Protein AF-A0A1H6IFZ7-F1 (afdb_monomer_lite)

Secondary structure (DSSP, 8-state):
--HHHHHHHHHHHHHHHHHHHHHHHHHHHHHHHHHHHHHHHHHHH--HHHHHHHHHHHHHHHHHHHHHHHT-HHHHHHHHHHHHHHHHHHHHTT---HHHHHHHHHHHHHHHHHHHHHHHHHHHHTSTTTTT--HHHHHHHHHHHHHHHS-HHHHHHHHHHHHHHTSSS--

Organism: Ruminococcus flavefaciens (NCBI:txid1265)

pLDDT: mean 80.56, std 13.47, range [37.41, 95.69]

Radius of gyration: 28.86 Å; chains: 1; bounding box: 75×30×88 Å

Foldseek 3Di:
DPLVVVLVVLQVLLVVLVVLLVVLLVLLVVLLVVLVVLVVVCVVPVDVLSPLLSVLSPQLSVLSNCCSVVLPLVSLVVSLVSLVVSLVSCVVVPVDDPVSVVNVVSSVCSSVVSNVSSVSVVVSVPDPPPPNSDPVVVVVVVVVVVCVVCVVVVVVVVVVVVVVVVPVPPD

Sequence (171 aa):
MDFEEEYKQNRTQMKRIKNDDTKMFVAFAGNIIVAIWCFIAYILSWNKGVLLVAALAAAASVTGFISVYKKNTALSLVSGVLLIAEIITMFSVGSFTILGFAEFAAFAWVAVRSFKNINMYRWLEQQEGFPYFEPKQKEYDNNRAQWETKNPYAQKMAERQKNASGSMEEL

Structure (mmCIF, N/CA/C/O backbone):
data_AF-A0A1H6IFZ7-F1
#
_entry.id   AF-A0A1H6IFZ7-F1
#
loop_
_atom_site.group_PDB
_atom_site.id
_atom_site.type_symbol
_atom_site.label_atom_id
_atom_site.label_alt_id
_atom_site.label_comp_id
_atom_site.label_asym_id
_atom_site.label_entity_id
_atom_site.label_seq_id
_atom_site.pdbx_PDB_ins_code
_atom_site.Cartn_x
_atom_site.Cartn_y
_atom_site.Cartn_z
_atom_site.occupancy
_atom_site.B_iso_or_equiv
_atom_site.auth_seq_id
_atom_site.auth_comp_id
_atom_site.auth_asym_id
_atom_site.auth_atom_id
_atom_site.pdbx_PDB_model_num
ATOM 1 N N . MET A 1 1 ? -12.550 10.444 32.127 1.00 53.94 1 MET A N 1
ATOM 2 C CA . MET A 1 1 ? -12.392 10.632 30.673 1.00 53.94 1 MET A CA 1
ATOM 3 C C . MET A 1 1 ? -13.737 10.287 30.069 1.00 53.94 1 MET A C 1
ATOM 5 O O . MET A 1 1 ? -14.270 9.246 30.441 1.00 53.94 1 MET A O 1
ATOM 9 N N . ASP A 1 2 ? -14.342 11.185 29.292 1.00 71.25 2 ASP A N 1
ATOM 10 C CA . ASP A 1 2 ? -15.664 10.934 28.710 1.00 71.25 2 ASP A CA 1
ATOM 11 C C . ASP A 1 2 ? -15.534 9.829 27.658 1.00 71.25 2 ASP A C 1
ATOM 13 O O . ASP A 1 2 ? -14.932 10.025 26.603 1.00 71.25 2 ASP A O 1
ATOM 17 N N . PHE A 1 3 ? -16.081 8.646 27.947 1.00 68.81 3 PHE A N 1
ATOM 18 C CA . PHE A 1 3 ? -16.055 7.487 27.043 1.00 68.81 3 PHE A CA 1
ATOM 19 C C . PHE A 1 3 ? -16.588 7.823 25.641 1.00 68.81 3 PHE A C 1
ATOM 21 O O . PHE A 1 3 ? -16.166 7.240 24.642 1.00 68.81 3 PHE A O 1
ATOM 28 N N . GLU A 1 4 ? -17.501 8.787 25.555 1.00 75.81 4 GLU A N 1
ATOM 29 C CA . GLU A 1 4 ? -18.059 9.276 24.300 1.00 75.81 4 GLU A CA 1
ATOM 30 C C . GLU A 1 4 ? -17.020 10.007 23.433 1.00 75.81 4 GLU A C 1
ATOM 32 O O . GLU A 1 4 ? -17.008 9.854 22.205 1.00 75.81 4 GLU A O 1
ATOM 37 N N . GLU A 1 5 ? -16.102 10.754 24.054 1.00 81.25 5 GLU A N 1
ATOM 38 C CA . GLU A 1 5 ? -15.019 11.440 23.350 1.00 81.25 5 GLU A CA 1
ATOM 39 C C . GLU A 1 5 ? -14.001 10.444 22.784 1.00 81.25 5 GLU A C 1
ATOM 41 O O . GLU A 1 5 ? -13.619 10.564 21.616 1.00 81.25 5 GLU A O 1
ATOM 46 N N . GLU A 1 6 ? -13.622 9.418 23.552 1.00 81.69 6 GLU A N 1
ATOM 47 C CA . GLU A 1 6 ? -12.723 8.347 23.093 1.00 81.69 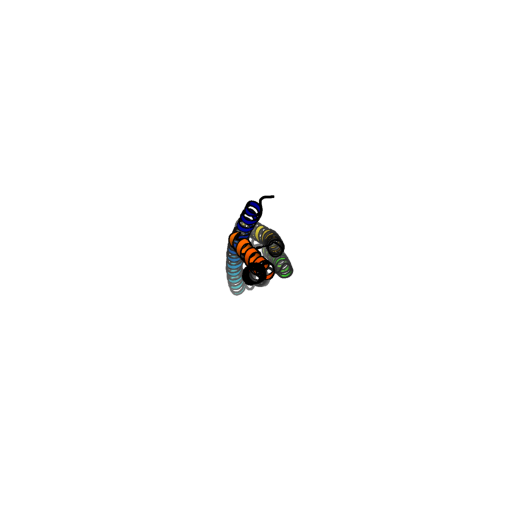6 GLU A CA 1
ATOM 48 C C . GLU A 1 6 ? -13.321 7.576 21.905 1.00 81.69 6 GLU A C 1
ATOM 50 O O . GLU A 1 6 ? -12.665 7.376 20.878 1.00 81.69 6 GLU A O 1
ATOM 55 N N . TYR A 1 7 ? -14.608 7.222 21.978 1.00 82.69 7 TYR A N 1
ATOM 56 C CA . TYR A 1 7 ? -15.317 6.531 20.895 1.00 82.69 7 TYR A CA 1
ATOM 57 C C . TYR A 1 7 ? -15.389 7.384 19.621 1.00 82.69 7 TYR A C 1
ATOM 59 O O . TYR A 1 7 ? -15.180 6.888 18.505 1.00 82.69 7 TYR A O 1
ATOM 67 N N . LYS A 1 8 ? -15.626 8.693 19.762 1.00 84.50 8 LYS A N 1
ATOM 68 C CA . LYS A 1 8 ? -15.635 9.638 18.638 1.00 84.50 8 LYS A CA 1
ATOM 69 C C . LYS A 1 8 ? -14.253 9.770 17.994 1.00 84.50 8 LYS A C 1
ATOM 71 O O . LYS A 1 8 ? -14.150 9.809 16.759 1.00 84.50 8 LYS A O 1
ATOM 76 N N . GLN A 1 9 ? -13.191 9.811 18.799 1.00 87.25 9 GLN A N 1
ATOM 77 C CA . GLN A 1 9 ? -11.814 9.834 18.304 1.00 87.25 9 GLN A CA 1
ATOM 78 C C . GLN A 1 9 ? -11.482 8.544 17.541 1.00 87.25 9 GLN A C 1
ATOM 80 O O . GLN A 1 9 ? -11.055 8.625 16.384 1.00 87.25 9 GLN A O 1
ATOM 85 N N . ASN A 1 10 ? -11.782 7.374 18.109 1.00 86.94 10 ASN A N 1
ATOM 86 C CA . ASN A 1 10 ? -11.533 6.069 17.487 1.00 86.94 10 ASN A CA 1
ATOM 87 C C . ASN A 1 10 ? -12.309 5.891 16.172 1.00 86.94 10 ASN A C 1
ATOM 89 O O . ASN A 1 10 ? -11.748 5.461 15.161 1.00 86.94 10 ASN A O 1
ATOM 93 N N . ARG A 1 11 ? -13.570 6.338 16.113 1.00 85.88 11 ARG A N 1
ATOM 94 C CA . ARG A 1 11 ? -14.367 6.342 14.874 1.00 85.88 11 ARG A CA 1
ATOM 95 C C . ARG A 1 11 ? -13.761 7.237 13.792 1.00 85.88 11 ARG A C 1
ATOM 97 O O . ARG A 1 11 ? -13.724 6.868 12.615 1.00 85.88 11 ARG A O 1
ATOM 104 N N . THR A 1 12 ? -13.269 8.413 14.177 1.00 88.75 12 THR A N 1
ATOM 105 C CA . THR A 1 12 ? -12.603 9.340 13.249 1.00 88.75 12 THR A CA 1
ATOM 106 C C . THR A 1 12 ? -11.318 8.719 12.703 1.00 88.75 12 THR A C 1
ATOM 108 O O . THR A 1 12 ? -11.066 8.788 11.498 1.00 88.75 12 THR A O 1
ATOM 111 N N . GLN A 1 13 ? -10.526 8.071 13.559 1.00 89.25 13 GLN A N 1
ATOM 112 C CA . GLN A 1 13 ? -9.322 7.354 13.145 1.00 89.25 13 GLN A CA 1
ATOM 113 C C . GLN A 1 13 ? -9.651 6.195 12.196 1.00 89.25 13 GLN A C 1
ATOM 115 O O . GLN A 1 13 ? -9.046 6.104 11.130 1.00 89.25 13 GLN A O 1
ATOM 120 N N . MET A 1 14 ? -10.673 5.391 12.496 1.00 89.44 14 MET A N 1
ATOM 121 C CA . MET A 1 14 ? -11.136 4.311 11.618 1.00 89.44 14 MET A CA 1
ATOM 122 C C . MET A 1 14 ? -11.574 4.831 10.237 1.00 89.44 14 MET A C 1
ATOM 124 O O . MET A 1 14 ? -11.220 4.255 9.207 1.00 89.44 14 MET A O 1
ATOM 128 N N . LYS A 1 15 ? -12.291 5.962 10.178 1.00 90.00 15 LYS A N 1
ATOM 129 C CA . LYS A 1 15 ? -12.665 6.601 8.902 1.00 90.00 15 LYS A CA 1
ATOM 130 C C . LYS A 1 15 ? -11.436 7.074 8.118 1.00 90.00 15 LYS A C 1
ATOM 132 O O . LYS A 1 15 ? -11.397 6.923 6.898 1.00 90.00 15 LYS A O 1
ATOM 137 N N . ARG A 1 16 ? -10.425 7.623 8.802 1.00 89.94 16 ARG A N 1
ATOM 138 C CA . ARG A 1 16 ? -9.150 8.012 8.175 1.00 89.94 16 ARG A CA 1
ATOM 139 C C . ARG A 1 16 ? -8.406 6.802 7.614 1.00 89.94 16 ARG A C 1
ATOM 141 O O . ARG A 1 16 ? -7.940 6.890 6.485 1.00 89.94 16 ARG A O 1
ATOM 148 N N . ILE A 1 17 ? -8.359 5.685 8.345 1.00 90.62 17 ILE A N 1
ATOM 149 C CA . ILE A 1 17 ? -7.740 4.437 7.872 1.00 90.62 17 ILE A CA 1
ATOM 150 C C . ILE A 1 17 ? -8.428 3.958 6.595 1.00 90.62 17 ILE A C 1
ATOM 152 O O . ILE A 1 17 ? -7.745 3.768 5.599 1.00 90.62 17 ILE A O 1
ATOM 156 N N . LYS A 1 18 ? -9.765 3.871 6.574 1.00 89.56 18 LYS A N 1
ATOM 157 C CA . LYS A 1 18 ? -10.513 3.461 5.371 1.00 89.56 18 LYS A CA 1
ATOM 158 C C . LYS A 1 18 ? -10.243 4.369 4.168 1.00 89.56 18 LYS A C 1
ATOM 160 O O . LYS A 1 18 ? -10.058 3.885 3.058 1.00 89.56 18 LYS A O 1
ATOM 165 N N . ASN A 1 19 ? -10.199 5.685 4.378 1.00 91.25 19 ASN A N 1
ATOM 166 C CA . ASN A 1 19 ? -9.894 6.630 3.302 1.00 91.25 19 ASN A CA 1
ATOM 167 C C . ASN A 1 19 ? -8.464 6.465 2.777 1.00 91.25 19 ASN A C 1
ATOM 169 O O . ASN A 1 19 ? -8.237 6.532 1.571 1.00 91.25 19 ASN A O 1
ATOM 173 N N . ASP A 1 20 ? -7.501 6.281 3.675 1.00 90.31 20 ASP A N 1
ATOM 174 C CA . ASP A 1 20 ? -6.110 6.070 3.296 1.00 90.31 20 ASP A CA 1
ATOM 175 C C . ASP A 1 20 ? -5.914 4.696 2.625 1.00 90.31 20 ASP A C 1
ATOM 177 O O . ASP A 1 20 ? -5.158 4.614 1.663 1.00 90.31 20 ASP A O 1
ATOM 181 N N . ASP A 1 21 ? -6.636 3.650 3.041 1.00 90.44 21 ASP A N 1
ATOM 182 C CA . ASP A 1 21 ? -6.646 2.342 2.373 1.00 90.44 21 ASP A CA 1
ATOM 183 C C . ASP A 1 21 ? -7.109 2.468 0.919 1.00 90.44 21 ASP A C 1
ATOM 185 O O . ASP A 1 21 ? -6.458 1.952 0.014 1.00 90.44 21 ASP A O 1
ATOM 189 N N . THR A 1 22 ? -8.193 3.213 0.672 1.00 91.75 22 THR A N 1
ATOM 190 C CA . THR A 1 22 ? -8.675 3.487 -0.689 1.00 91.75 22 THR A CA 1
ATOM 191 C C . THR A 1 22 ? -7.608 4.187 -1.526 1.00 91.75 22 THR A C 1
ATOM 193 O O . THR A 1 22 ? -7.372 3.799 -2.667 1.00 91.75 22 THR A O 1
ATOM 196 N N . LYS A 1 23 ? -6.914 5.187 -0.965 1.00 91.00 23 LYS A N 1
ATOM 197 C CA . LYS A 1 23 ? -5.812 5.868 -1.667 1.00 91.00 23 LYS A CA 1
ATOM 198 C C . LYS A 1 23 ? -4.664 4.912 -1.987 1.00 91.00 23 LYS A C 1
ATOM 200 O O . LYS A 1 23 ? -4.115 4.983 -3.081 1.00 91.00 23 LYS A O 1
ATOM 205 N N . MET A 1 24 ? -4.316 4.012 -1.066 1.00 90.12 24 MET A N 1
ATOM 206 C CA . MET A 1 24 ? -3.287 2.996 -1.303 1.00 90.12 24 MET A CA 1
ATOM 207 C C . MET A 1 24 ? -3.707 2.017 -2.398 1.00 90.12 24 MET A C 1
ATOM 209 O O . MET A 1 24 ? -2.903 1.716 -3.272 1.00 90.12 24 MET A O 1
ATOM 213 N N . PHE A 1 25 ? -4.964 1.564 -2.404 1.00 91.50 25 PHE A N 1
ATOM 214 C CA . PHE A 1 25 ? -5.479 0.707 -3.472 1.00 91.50 25 PHE A CA 1
ATOM 215 C C . PHE A 1 25 ? -5.421 1.392 -4.837 1.00 91.50 25 PHE A C 1
ATOM 217 O O . PHE A 1 25 ? -5.007 0.767 -5.809 1.00 91.50 25 PHE A O 1
ATOM 224 N N . VAL A 1 26 ? -5.764 2.680 -4.909 1.00 91.31 26 VAL A N 1
ATOM 225 C CA . VAL A 1 26 ? -5.620 3.464 -6.144 1.00 91.31 26 VAL A CA 1
ATOM 226 C C . VAL A 1 26 ? -4.152 3.558 -6.568 1.00 91.31 26 VAL A C 1
ATOM 228 O O . VAL A 1 26 ? -3.852 3.360 -7.741 1.00 91.31 26 VAL A O 1
ATOM 231 N N . ALA A 1 27 ? -3.230 3.799 -5.633 1.00 90.25 27 ALA A N 1
ATOM 232 C CA . ALA A 1 27 ? -1.802 3.869 -5.940 1.00 90.25 27 ALA A CA 1
ATOM 233 C C . ALA A 1 27 ? -1.247 2.532 -6.464 1.00 90.25 27 ALA A C 1
ATOM 235 O O . ALA A 1 27 ? -0.550 2.516 -7.475 1.00 90.25 27 ALA A O 1
ATOM 236 N N . PHE A 1 28 ? -1.601 1.404 -5.840 1.00 91.50 28 PHE A N 1
ATOM 237 C CA . PHE A 1 28 ? -1.193 0.083 -6.324 1.00 91.50 28 PHE A CA 1
ATOM 238 C C . PHE A 1 28 ? -1.849 -0.277 -7.662 1.00 91.50 28 PHE A C 1
ATOM 240 O O . PHE A 1 28 ? -1.201 -0.889 -8.504 1.00 91.50 28 PHE A O 1
ATOM 247 N N . ALA A 1 29 ? -3.102 0.123 -7.901 1.00 91.62 29 ALA A N 1
ATOM 248 C CA . ALA A 1 29 ? -3.732 -0.038 -9.213 1.00 91.62 29 ALA A CA 1
ATOM 249 C C . ALA A 1 29 ? -2.989 0.765 -10.291 1.00 91.62 29 ALA A C 1
ATOM 251 O O . ALA A 1 29 ? -2.732 0.246 -11.375 1.00 91.62 29 ALA A O 1
ATOM 252 N N . GLY A 1 30 ? -2.593 2.002 -9.976 1.00 89.88 30 GLY A N 1
ATOM 253 C CA . GLY A 1 30 ? -1.742 2.818 -10.839 1.00 89.88 30 GLY A CA 1
ATOM 254 C C . GLY A 1 30 ? -0.412 2.130 -11.148 1.00 89.88 30 GLY A C 1
ATOM 255 O O . GLY A 1 30 ? -0.029 2.045 -12.312 1.00 89.88 30 GLY A O 1
ATOM 256 N N . ASN A 1 31 ? 0.237 1.547 -10.138 1.00 90.38 31 ASN A N 1
ATOM 257 C CA . ASN A 1 31 ? 1.504 0.846 -10.339 1.00 90.38 31 ASN A CA 1
ATOM 258 C C . ASN A 1 31 ? 1.368 -0.424 -11.199 1.00 90.38 31 ASN A C 1
ATOM 260 O O . ASN A 1 31 ? 2.260 -0.761 -11.969 1.00 90.38 31 ASN A O 1
ATOM 264 N N . ILE A 1 32 ? 0.220 -1.110 -11.155 1.00 92.75 32 ILE A N 1
ATOM 265 C CA . ILE A 1 32 ? -0.067 -2.222 -12.079 1.00 92.75 32 ILE A CA 1
ATOM 266 C C . ILE A 1 32 ? -0.119 -1.730 -13.531 1.00 92.75 32 ILE A C 1
ATOM 268 O O . ILE A 1 32 ? 0.374 -2.414 -14.427 1.00 92.75 32 ILE A O 1
ATOM 272 N N . ILE A 1 33 ? -0.687 -0.548 -13.782 1.00 91.19 33 ILE A N 1
ATOM 273 C CA . ILE A 1 33 ? -0.717 0.037 -15.131 1.00 91.19 33 ILE A CA 1
ATOM 274 C C . ILE A 1 33 ? 0.711 0.333 -15.605 1.00 91.19 33 ILE A C 1
ATOM 276 O O . ILE A 1 33 ? 1.049 0.009 -16.744 1.00 91.19 33 ILE A O 1
ATOM 280 N N . VAL A 1 34 ? 1.560 0.875 -14.726 1.00 86.19 34 VAL A N 1
ATOM 281 C CA . VAL A 1 34 ? 2.989 1.087 -15.005 1.00 86.19 34 VAL A CA 1
ATOM 282 C C . VAL A 1 34 ? 3.685 -0.241 -15.311 1.00 86.19 34 VAL A C 1
ATOM 284 O O . VAL A 1 34 ? 4.369 -0.347 -16.326 1.00 86.19 34 VAL A O 1
ATOM 287 N N . ALA A 1 35 ? 3.434 -1.289 -14.523 1.00 91.69 35 ALA A N 1
ATOM 288 C CA . ALA A 1 35 ? 3.980 -2.624 -14.760 1.00 91.69 35 ALA A CA 1
ATOM 289 C C . ALA A 1 35 ? 3.612 -3.167 -16.153 1.00 91.69 35 ALA A C 1
ATOM 291 O O . ALA A 1 35 ? 4.474 -3.673 -16.874 1.00 91.69 35 ALA A O 1
ATOM 292 N N . ILE A 1 36 ? 2.344 -3.024 -16.559 1.00 93.44 36 ILE A N 1
ATOM 293 C CA . ILE A 1 36 ? 1.863 -3.427 -17.889 1.00 93.44 36 ILE A CA 1
ATOM 294 C C . ILE A 1 36 ? 2.553 -2.604 -18.980 1.00 93.44 36 ILE A C 1
ATOM 296 O O . ILE A 1 36 ? 3.004 -3.161 -19.982 1.00 93.44 36 ILE A O 1
ATOM 300 N N . TRP A 1 37 ? 2.675 -1.291 -18.786 1.00 90.06 37 TRP A N 1
ATOM 301 C CA . TRP A 1 37 ? 3.339 -0.409 -19.741 1.00 90.06 37 TRP A CA 1
ATOM 302 C C . TRP A 1 37 ? 4.819 -0.766 -19.921 1.00 90.06 37 TRP A C 1
ATOM 304 O O . TRP A 1 37 ? 5.295 -0.897 -21.050 1.00 90.06 37 TRP A O 1
ATOM 314 N N . CYS A 1 38 ? 5.538 -1.008 -18.824 1.00 89.00 38 CYS A N 1
ATOM 315 C CA . CYS A 1 38 ? 6.916 -1.490 -18.854 1.00 89.00 38 CYS A CA 1
ATOM 316 C C . CYS A 1 38 ? 7.016 -2.855 -19.545 1.00 89.00 38 CYS A C 1
ATOM 318 O O . CYS A 1 38 ? 7.923 -3.071 -20.345 1.00 89.00 38 CYS A O 1
ATOM 320 N N . PHE A 1 39 ? 6.069 -3.765 -19.321 1.00 92.44 39 PHE A N 1
ATOM 321 C CA . PHE A 1 39 ? 6.063 -5.052 -20.013 1.00 92.44 39 PHE A CA 1
ATOM 322 C C . PHE A 1 39 ? 5.906 -4.898 -21.537 1.00 92.44 39 PHE A C 1
ATOM 324 O O . PHE A 1 39 ? 6.637 -5.530 -22.299 1.00 92.44 39 PHE A O 1
ATOM 331 N N . ILE A 1 40 ? 5.028 -4.001 -21.997 1.00 92.56 40 ILE A N 1
ATOM 332 C CA . ILE A 1 40 ? 4.900 -3.664 -23.425 1.00 92.56 40 ILE A CA 1
ATOM 333 C C . ILE A 1 40 ? 6.207 -3.055 -23.952 1.00 92.56 40 ILE A C 1
ATOM 335 O O . ILE A 1 40 ? 6.710 -3.470 -24.996 1.00 92.56 40 ILE A O 1
ATOM 339 N N . ALA A 1 41 ? 6.803 -2.112 -23.218 1.00 88.56 41 ALA A N 1
ATOM 340 C CA . ALA A 1 41 ? 8.079 -1.506 -23.590 1.00 88.56 41 ALA A CA 1
ATOM 341 C C . ALA A 1 41 ? 9.218 -2.539 -23.669 1.00 88.56 41 ALA A C 1
ATOM 343 O O . ALA A 1 41 ? 10.081 -2.439 -24.545 1.00 88.56 41 ALA A O 1
ATOM 344 N N . TYR A 1 42 ? 9.208 -3.565 -22.814 1.00 92.12 42 TYR A N 1
ATOM 345 C CA . TYR A 1 42 ? 10.120 -4.701 -22.917 1.00 92.12 42 TYR A CA 1
ATOM 346 C C . TYR A 1 42 ? 9.909 -5.485 -24.217 1.00 92.12 42 TYR A C 1
ATOM 348 O O . TYR A 1 42 ? 10.889 -5.748 -24.908 1.00 92.12 42 TYR A O 1
ATOM 356 N N . ILE A 1 43 ? 8.667 -5.808 -24.592 1.00 95.06 43 ILE A N 1
ATOM 357 C CA . ILE A 1 43 ? 8.381 -6.527 -25.847 1.00 95.06 43 ILE A CA 1
ATOM 358 C C . ILE A 1 43 ? 8.926 -5.757 -27.060 1.00 95.06 43 ILE A C 1
ATOM 360 O O . ILE A 1 43 ? 9.455 -6.367 -27.985 1.00 95.06 43 ILE A O 1
ATOM 364 N N . LEU A 1 44 ? 8.841 -4.424 -27.044 1.00 93.38 44 LEU A N 1
ATOM 365 C CA . LEU A 1 44 ? 9.294 -3.573 -28.149 1.00 93.38 44 LEU A CA 1
ATOM 366 C C . LEU A 1 44 ? 10.816 -3.357 -28.188 1.00 93.38 44 LEU A C 1
ATOM 368 O O . LEU A 1 44 ? 11.394 -3.269 -29.267 1.00 93.38 44 LEU A O 1
ATOM 372 N N . SER A 1 45 ? 11.466 -3.236 -27.028 1.00 90.56 45 SER A N 1
ATOM 373 C CA . SER A 1 45 ? 12.894 -2.879 -26.926 1.00 90.56 45 SER A CA 1
ATOM 374 C C . SER A 1 45 ? 13.821 -4.063 -26.640 1.00 90.56 45 SER A C 1
ATOM 376 O O . SER A 1 45 ? 15.038 -3.935 -26.749 1.00 90.56 45 SER A O 1
ATOM 378 N N . TRP A 1 46 ? 13.262 -5.195 -26.209 1.00 92.19 46 TRP A N 1
ATOM 379 C CA . TRP A 1 46 ? 13.968 -6.366 -25.682 1.00 92.19 46 TRP A CA 1
ATOM 380 C C . TRP A 1 46 ? 14.916 -6.075 -24.504 1.00 92.19 46 TRP A C 1
ATOM 382 O O . TRP A 1 46 ? 15.801 -6.872 -24.173 1.00 92.19 46 TRP A O 1
ATOM 392 N N . ASN A 1 47 ? 14.729 -4.939 -23.826 1.00 89.06 47 ASN A N 1
ATOM 393 C CA . ASN A 1 47 ? 15.567 -4.525 -22.709 1.00 89.06 47 ASN A CA 1
ATOM 394 C C . ASN A 1 47 ? 15.192 -5.277 -21.420 1.00 89.06 47 ASN A C 1
ATOM 396 O O . ASN A 1 47 ? 14.169 -5.006 -20.789 1.00 89.06 47 ASN A O 1
ATOM 400 N N . LYS A 1 48 ? 16.068 -6.190 -20.984 1.00 90.50 48 LYS A N 1
ATOM 401 C CA . LYS A 1 48 ? 15.876 -7.007 -19.771 1.00 90.50 48 LYS A CA 1
ATOM 402 C C . LYS A 1 48 ? 15.716 -6.183 -18.487 1.00 90.50 48 LYS A C 1
ATOM 404 O O . LYS A 1 48 ? 15.067 -6.650 -17.556 1.00 90.50 48 LYS A O 1
ATOM 409 N N . GLY A 1 49 ? 16.271 -4.972 -18.430 1.00 88.88 49 GLY A N 1
ATOM 410 C CA . GLY A 1 49 ? 16.090 -4.073 -17.291 1.00 88.88 49 GLY A CA 1
ATOM 411 C C . GLY A 1 49 ? 14.638 -3.617 -17.138 1.00 88.88 49 GLY A C 1
ATOM 412 O O . GLY A 1 49 ? 14.109 -3.602 -16.031 1.00 88.88 49 GLY A O 1
ATOM 413 N N . VAL A 1 50 ? 13.957 -3.340 -18.253 1.00 88.88 50 VAL A N 1
ATOM 414 C CA . VAL A 1 50 ? 12.540 -2.942 -18.254 1.00 88.88 50 VAL A CA 1
ATOM 415 C C . VAL A 1 50 ? 11.641 -4.107 -17.825 1.00 88.88 50 VAL A C 1
ATOM 417 O O . VAL A 1 50 ? 10.672 -3.904 -17.096 1.00 88.88 50 VAL A O 1
ATOM 420 N N . LEU A 1 51 ? 11.995 -5.342 -18.202 1.00 93.31 51 LEU A N 1
ATOM 421 C CA . LEU A 1 51 ? 11.304 -6.542 -17.719 1.00 93.31 51 LEU A CA 1
ATOM 422 C C . LEU A 1 51 ? 11.425 -6.695 -16.197 1.00 93.31 51 LEU A C 1
ATOM 424 O O . LEU A 1 51 ? 10.445 -7.033 -15.536 1.00 93.31 51 LEU A O 1
ATOM 428 N N . LEU A 1 52 ? 12.613 -6.439 -15.640 1.00 93.00 52 LEU A N 1
ATOM 429 C CA . LEU A 1 52 ? 12.831 -6.506 -14.196 1.00 93.00 52 LEU A CA 1
ATOM 430 C C . LEU A 1 52 ? 11.981 -5.464 -13.454 1.00 93.00 52 LEU A C 1
ATOM 432 O O . LEU A 1 52 ? 11.345 -5.809 -12.462 1.00 93.00 52 LEU A O 1
ATOM 436 N N . VAL A 1 53 ? 11.910 -4.230 -13.967 1.00 90.94 53 VAL A N 1
ATOM 437 C CA . VAL A 1 53 ? 11.019 -3.184 -13.431 1.00 90.94 53 VAL A CA 1
ATOM 438 C C . VAL A 1 53 ? 9.563 -3.650 -13.452 1.00 90.94 53 VAL A C 1
ATOM 440 O O . VAL A 1 53 ? 8.901 -3.605 -12.422 1.00 90.94 53 VAL A O 1
ATOM 443 N N . ALA A 1 54 ? 9.080 -4.172 -14.584 1.00 92.81 54 ALA A N 1
ATOM 444 C CA . ALA A 1 54 ? 7.706 -4.660 -14.705 1.00 92.81 54 ALA A CA 1
ATOM 445 C C . ALA A 1 54 ? 7.387 -5.776 -13.693 1.00 92.81 54 ALA A C 1
ATOM 447 O O . ALA A 1 54 ? 6.323 -5.778 -13.072 1.00 92.81 54 ALA A O 1
ATOM 448 N N . ALA A 1 55 ? 8.317 -6.715 -13.496 1.00 94.94 55 ALA A N 1
ATOM 449 C CA . ALA A 1 55 ? 8.157 -7.802 -12.536 1.00 94.94 55 ALA A CA 1
ATOM 450 C C . ALA A 1 55 ? 8.121 -7.296 -11.085 1.00 94.94 55 ALA A C 1
ATOM 452 O O . ALA A 1 55 ? 7.271 -7.732 -10.304 1.00 94.94 55 ALA A O 1
ATOM 453 N N . LEU A 1 56 ? 9.010 -6.363 -10.727 1.00 94.19 56 LEU A N 1
ATOM 454 C CA . LEU A 1 56 ? 9.044 -5.753 -9.397 1.00 94.19 56 LEU A CA 1
ATOM 455 C C . LEU A 1 56 ? 7.778 -4.940 -9.123 1.00 94.19 56 LEU A C 1
ATOM 457 O O . LEU A 1 56 ? 7.164 -5.143 -8.079 1.00 94.19 56 LEU A O 1
ATOM 461 N N . ALA A 1 57 ? 7.335 -4.124 -10.080 1.00 92.31 57 ALA A N 1
ATOM 462 C CA . ALA A 1 57 ? 6.110 -3.334 -9.990 1.00 92.31 57 ALA A CA 1
ATOM 463 C C . ALA A 1 57 ? 4.873 -4.213 -9.766 1.00 92.31 57 ALA A C 1
ATOM 465 O O . ALA A 1 57 ? 4.058 -3.965 -8.869 1.00 92.31 57 ALA A O 1
ATOM 466 N N . ALA A 1 58 ? 4.754 -5.308 -10.523 1.00 95.31 58 ALA A N 1
ATOM 467 C CA . ALA A 1 58 ? 3.670 -6.269 -10.355 1.00 95.31 58 ALA A CA 1
ATOM 468 C C . ALA A 1 58 ? 3.720 -6.947 -8.974 1.00 95.31 58 ALA A C 1
ATOM 470 O O . ALA A 1 58 ? 2.712 -6.986 -8.263 1.00 95.31 58 ALA A O 1
ATOM 471 N N . ALA A 1 59 ? 4.890 -7.440 -8.559 1.00 95.69 59 ALA A N 1
ATOM 472 C CA . ALA A 1 59 ? 5.060 -8.104 -7.268 1.00 95.69 59 ALA A CA 1
ATOM 473 C C . ALA A 1 59 ? 4.788 -7.154 -6.087 1.00 95.69 59 ALA A C 1
ATOM 475 O O . ALA A 1 59 ? 4.069 -7.520 -5.150 1.00 95.69 59 ALA A O 1
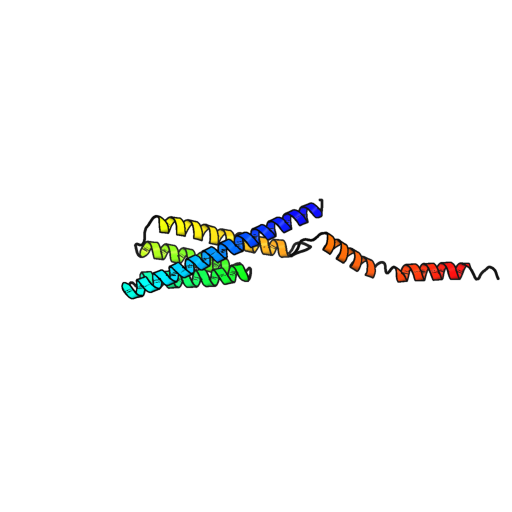ATOM 476 N N . ALA A 1 60 ? 5.309 -5.927 -6.147 1.00 94.06 60 ALA A N 1
ATOM 477 C CA . ALA A 1 60 ? 5.099 -4.875 -5.158 1.00 94.06 60 ALA A CA 1
ATOM 478 C C . ALA A 1 60 ? 3.615 -4.527 -5.017 1.00 94.06 60 ALA A C 1
ATOM 480 O O . ALA A 1 60 ? 3.104 -4.414 -3.900 1.00 94.06 60 ALA A O 1
ATOM 481 N N . SER A 1 61 ? 2.911 -4.424 -6.145 1.00 94.25 61 SER A N 1
ATOM 482 C CA . SER A 1 61 ? 1.488 -4.096 -6.178 1.00 94.25 61 SER A CA 1
ATOM 483 C C . SER A 1 61 ? 0.629 -5.219 -5.616 1.00 94.25 61 SER A C 1
ATOM 485 O O . SER A 1 61 ? -0.214 -4.970 -4.758 1.00 94.25 61 SER A O 1
ATOM 487 N N . VAL A 1 62 ? 0.857 -6.469 -6.032 1.00 95.19 62 VAL A N 1
ATOM 488 C CA . VAL A 1 62 ? 0.082 -7.626 -5.547 1.00 95.19 62 VAL A CA 1
ATOM 489 C C . VAL A 1 62 ? 0.276 -7.819 -4.045 1.00 95.19 62 VAL A C 1
ATOM 491 O O . VAL A 1 62 ? -0.697 -7.940 -3.297 1.00 95.19 62 VAL A O 1
ATOM 494 N N . THR A 1 63 ? 1.527 -7.804 -3.578 1.00 94.56 63 THR A N 1
ATOM 495 C CA . THR A 1 63 ? 1.826 -7.896 -2.140 1.00 94.56 63 THR A CA 1
ATOM 496 C C . THR A 1 63 ? 1.247 -6.707 -1.370 1.00 94.56 63 THR A C 1
ATOM 498 O O . THR A 1 63 ? 0.671 -6.902 -0.298 1.00 94.56 63 THR A O 1
ATOM 501 N N . GLY A 1 64 ? 1.299 -5.506 -1.951 1.00 91.94 64 GLY A N 1
ATOM 502 C CA . GLY A 1 64 ? 0.697 -4.279 -1.433 1.00 91.94 64 GLY A CA 1
ATOM 503 C C . GLY A 1 64 ? -0.814 -4.388 -1.235 1.00 91.94 64 GLY A C 1
ATOM 504 O O . GLY A 1 64 ? -1.299 -4.209 -0.115 1.00 91.94 64 GLY A O 1
ATOM 505 N N . PHE A 1 65 ? -1.555 -4.784 -2.273 1.00 93.38 65 PHE A N 1
ATOM 506 C CA . PHE A 1 65 ? -2.998 -5.035 -2.209 1.00 93.38 65 PHE A CA 1
ATOM 507 C C . PHE A 1 65 ? -3.362 -6.017 -1.096 1.00 93.38 65 PHE A C 1
ATOM 509 O O . PHE A 1 65 ? -4.220 -5.726 -0.258 1.00 93.38 65 PHE A O 1
ATOM 516 N N . ILE A 1 66 ? -2.684 -7.168 -1.052 1.00 93.88 66 ILE A N 1
ATOM 517 C CA . ILE A 1 66 ? -2.957 -8.196 -0.045 1.00 93.88 66 ILE A CA 1
ATOM 518 C C . ILE A 1 66 ? -2.639 -7.664 1.358 1.00 93.88 66 ILE A C 1
ATOM 520 O O . ILE A 1 66 ? -3.392 -7.936 2.294 1.00 93.88 66 ILE A O 1
ATOM 524 N N . SER A 1 67 ? -1.564 -6.885 1.519 1.00 92.69 67 SER A N 1
ATOM 525 C CA . SER A 1 67 ? -1.179 -6.306 2.810 1.00 92.69 67 SER A CA 1
ATOM 526 C C . SER A 1 67 ? -2.232 -5.350 3.372 1.00 92.69 67 SER A C 1
ATOM 528 O O . SER A 1 67 ? -2.580 -5.461 4.548 1.00 92.69 67 SER A O 1
ATOM 530 N N . VAL A 1 68 ? -2.780 -4.462 2.534 1.00 91.25 68 VAL A N 1
ATOM 531 C CA . VAL A 1 68 ? -3.785 -3.468 2.936 1.00 91.25 68 VAL A CA 1
ATOM 532 C C . VAL A 1 68 ? -5.123 -4.147 3.203 1.00 91.25 68 VAL A C 1
ATOM 534 O O . VAL A 1 68 ? -5.795 -3.797 4.174 1.00 91.25 68 VAL A O 1
ATOM 537 N N . TYR A 1 69 ? -5.483 -5.147 2.394 1.00 90.75 69 TYR A N 1
ATOM 538 C CA . TYR A 1 69 ? -6.711 -5.919 2.565 1.00 90.75 69 TYR A CA 1
ATOM 539 C C . TYR A 1 69 ? -6.686 -6.776 3.838 1.00 90.75 69 TYR A C 1
ATOM 541 O O . TYR A 1 69 ? -7.612 -6.715 4.639 1.00 90.75 69 TYR A O 1
ATOM 549 N N . LYS A 1 70 ? -5.607 -7.540 4.063 1.00 91.75 70 LYS A N 1
ATOM 550 C CA . LYS A 1 70 ? -5.466 -8.435 5.227 1.00 91.75 70 LYS A CA 1
ATOM 551 C C . LYS A 1 70 ? -4.903 -7.757 6.478 1.00 91.75 70 LYS A C 1
ATOM 553 O O . LYS A 1 70 ? -4.694 -8.438 7.477 1.00 91.75 70 LYS A O 1
ATOM 558 N N . LYS A 1 71 ? -4.576 -6.462 6.418 1.00 89.12 71 LYS A N 1
ATOM 559 C CA . LYS A 1 71 ? -3.909 -5.719 7.506 1.00 89.12 71 LYS A CA 1
ATOM 560 C C . LYS A 1 71 ? -2.665 -6.449 8.038 1.00 89.12 71 LYS A C 1
ATOM 562 O O . LYS A 1 71 ? -2.439 -6.588 9.244 1.00 89.12 71 LYS A O 1
ATOM 567 N N . ASN A 1 72 ? -1.845 -6.947 7.110 1.00 90.25 72 ASN A N 1
ATOM 568 C CA . ASN A 1 72 ? -0.649 -7.723 7.424 1.00 90.25 72 ASN A CA 1
ATOM 569 C C . ASN A 1 72 ? 0.621 -6.872 7.291 1.00 90.25 72 ASN A C 1
ATOM 571 O O . ASN A 1 72 ? 1.053 -6.539 6.187 1.00 90.25 72 ASN A O 1
ATOM 575 N N . THR A 1 73 ? 1.247 -6.582 8.432 1.00 88.06 73 THR A N 1
ATOM 576 C CA . THR A 1 73 ? 2.466 -5.772 8.535 1.00 88.06 73 THR A CA 1
ATOM 577 C C . THR A 1 73 ? 3.652 -6.367 7.770 1.00 88.06 73 THR A C 1
ATOM 579 O O . THR A 1 73 ? 4.399 -5.625 7.140 1.00 88.06 73 THR A O 1
ATOM 582 N N . ALA A 1 74 ? 3.818 -7.694 7.773 1.00 89.19 74 ALA A N 1
ATOM 583 C CA . ALA A 1 74 ? 4.937 -8.343 7.089 1.00 89.19 74 ALA A CA 1
ATOM 584 C C . ALA A 1 74 ? 4.831 -8.179 5.567 1.00 89.19 74 ALA A C 1
ATOM 586 O O . ALA A 1 74 ? 5.807 -7.834 4.909 1.00 89.19 74 ALA A O 1
ATOM 587 N N . LEU A 1 75 ? 3.626 -8.347 5.011 1.00 91.19 75 LEU A N 1
ATOM 588 C CA . LEU A 1 75 ? 3.387 -8.139 3.579 1.00 91.19 75 LEU A CA 1
ATOM 589 C C . LEU A 1 75 ? 3.538 -6.668 3.172 1.00 91.19 75 LEU A C 1
ATOM 591 O O . LEU A 1 75 ? 4.011 -6.394 2.075 1.00 91.19 75 LEU A O 1
ATOM 595 N N . SER A 1 76 ? 3.179 -5.729 4.053 1.00 89.31 76 SER A N 1
ATOM 596 C CA . SER A 1 76 ? 3.382 -4.290 3.825 1.00 89.31 76 SER A CA 1
ATOM 597 C C . SER A 1 76 ? 4.872 -3.934 3.776 1.00 89.31 76 SER A C 1
ATOM 599 O O . SER A 1 76 ? 5.292 -3.196 2.888 1.00 89.31 76 SER A O 1
ATOM 601 N N . LEU A 1 77 ? 5.693 -4.531 4.650 1.00 88.94 77 LEU A N 1
ATOM 602 C CA . LEU A 1 77 ? 7.154 -4.406 4.600 1.00 88.94 77 LEU A CA 1
ATOM 603 C C . LEU A 1 77 ? 7.735 -4.973 3.302 1.00 88.94 77 LEU A C 1
ATOM 605 O O . LEU A 1 77 ? 8.523 -4.297 2.647 1.00 88.94 77 LEU A O 1
ATOM 609 N N . VAL A 1 78 ? 7.323 -6.183 2.911 1.00 92.38 78 VAL A N 1
ATOM 610 C CA . VAL A 1 78 ? 7.771 -6.813 1.658 1.00 92.38 78 VAL A CA 1
ATOM 611 C C . VAL A 1 78 ? 7.397 -5.952 0.451 1.00 92.38 78 VAL A C 1
ATOM 613 O O . VAL A 1 78 ? 8.257 -5.673 -0.379 1.00 92.38 78 VAL A O 1
ATOM 616 N N . SER A 1 79 ? 6.153 -5.472 0.380 1.00 92.31 79 SER A N 1
ATOM 617 C CA . SER A 1 79 ? 5.704 -4.552 -0.672 1.00 92.31 79 SER A CA 1
ATOM 618 C C . SER A 1 79 ? 6.552 -3.277 -0.705 1.00 92.31 79 SER A C 1
ATOM 620 O O . SER A 1 79 ? 7.010 -2.876 -1.771 1.00 92.31 79 SER A O 1
ATOM 622 N N . GLY A 1 80 ? 6.847 -2.687 0.459 1.00 88.81 80 GLY A N 1
ATOM 623 C CA . GLY A 1 80 ? 7.712 -1.511 0.563 1.00 88.81 80 GLY A CA 1
ATOM 624 C C . GLY A 1 80 ? 9.136 -1.759 0.0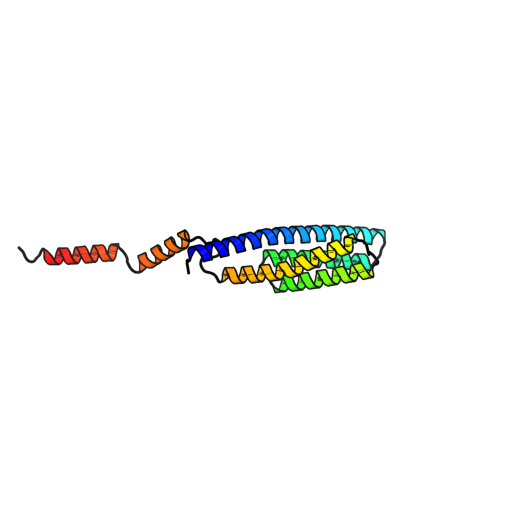54 1.00 88.81 80 GLY A C 1
ATOM 625 O O . GLY A 1 80 ? 9.674 -0.929 -0.673 1.00 88.81 80 GLY A O 1
ATOM 626 N N . VAL A 1 81 ? 9.737 -2.909 0.378 1.00 91.06 81 VAL A N 1
ATOM 627 C CA . VAL A 1 81 ? 11.068 -3.290 -0.132 1.00 91.06 81 VAL A CA 1
ATOM 628 C C . VAL A 1 81 ? 11.043 -3.472 -1.650 1.00 91.06 81 VAL A C 1
ATOM 630 O O . VAL A 1 81 ? 11.950 -3.002 -2.334 1.00 91.06 81 VAL A O 1
ATOM 633 N N . LEU A 1 82 ? 9.999 -4.112 -2.183 1.00 93.44 82 LEU A N 1
ATOM 634 C CA . LEU A 1 82 ? 9.840 -4.312 -3.624 1.00 93.44 82 LEU A CA 1
ATOM 635 C C . LEU A 1 82 ? 9.659 -2.983 -4.372 1.00 93.44 82 LEU A C 1
ATOM 637 O O . LEU A 1 82 ? 10.306 -2.805 -5.398 1.00 93.44 82 LEU A O 1
ATOM 641 N N . LEU A 1 83 ? 8.878 -2.036 -3.836 1.00 90.06 83 LEU A N 1
ATOM 642 C CA . LEU A 1 83 ? 8.751 -0.681 -4.397 1.00 90.06 83 LEU A CA 1
ATOM 643 C C . LEU A 1 83 ? 10.104 0.045 -4.434 1.00 90.06 83 LEU A C 1
ATOM 645 O O . LEU A 1 83 ? 10.453 0.673 -5.428 1.00 90.06 83 LEU A O 1
ATOM 649 N N . ILE A 1 84 ? 10.905 -0.052 -3.369 1.00 88.44 84 ILE A N 1
ATOM 650 C CA . ILE A 1 84 ? 12.241 0.564 -3.341 1.00 88.44 84 ILE A CA 1
ATOM 651 C C . ILE A 1 84 ? 13.154 -0.075 -4.396 1.00 88.44 84 ILE A C 1
ATOM 653 O O . ILE A 1 84 ? 13.867 0.634 -5.106 1.00 88.44 84 ILE A O 1
ATOM 657 N N . ALA A 1 85 ? 13.129 -1.404 -4.524 1.00 90.25 85 ALA A N 1
ATOM 658 C CA . ALA A 1 85 ? 13.907 -2.110 -5.537 1.00 90.25 85 ALA A CA 1
ATOM 659 C C . ALA A 1 85 ? 13.468 -1.734 -6.963 1.00 90.25 85 ALA A C 1
ATOM 661 O O . ALA A 1 85 ? 14.317 -1.541 -7.834 1.00 90.25 85 ALA A O 1
ATOM 662 N N . GLU A 1 86 ? 12.160 -1.594 -7.193 1.00 89.06 86 GLU A N 1
ATOM 663 C CA . GLU A 1 86 ? 11.576 -1.135 -8.456 1.00 89.06 86 GLU A CA 1
ATOM 664 C C . GLU A 1 86 ? 12.131 0.239 -8.842 1.00 89.06 86 GLU A C 1
ATOM 666 O O . GLU A 1 86 ? 12.707 0.392 -9.918 1.00 89.06 86 GLU A O 1
ATOM 671 N N . ILE A 1 87 ? 12.059 1.198 -7.917 1.00 85.25 87 ILE A N 1
ATOM 672 C CA . ILE A 1 87 ? 12.580 2.560 -8.070 1.00 85.25 87 ILE A CA 1
ATOM 673 C C . ILE A 1 87 ? 14.076 2.550 -8.429 1.00 85.25 87 ILE A C 1
ATOM 675 O O . ILE A 1 87 ? 14.496 3.187 -9.396 1.00 85.25 87 ILE A O 1
ATOM 679 N N . ILE A 1 88 ? 14.903 1.815 -7.674 1.00 86.31 88 ILE A N 1
ATOM 680 C CA . ILE A 1 88 ? 16.355 1.718 -7.925 1.00 86.31 88 ILE A CA 1
ATOM 681 C C . ILE A 1 88 ? 16.633 1.128 -9.312 1.00 86.31 88 ILE A C 1
ATOM 683 O O . ILE A 1 88 ? 17.544 1.562 -10.026 1.00 86.31 88 ILE A O 1
ATOM 687 N N . THR A 1 89 ? 15.828 0.149 -9.716 1.00 86.19 89 THR A N 1
ATOM 688 C CA . THR A 1 89 ? 15.958 -0.479 -11.028 1.00 86.19 89 THR A CA 1
ATOM 689 C C . THR A 1 89 ? 15.557 0.497 -12.133 1.00 86.19 89 THR A C 1
ATOM 691 O O . THR A 1 89 ? 16.302 0.641 -13.100 1.00 86.19 89 THR A O 1
ATOM 694 N N .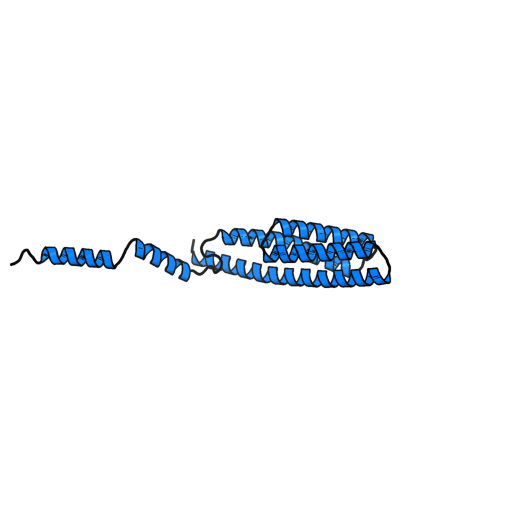 MET A 1 90 ? 14.459 1.242 -11.975 1.00 81.94 90 MET A N 1
ATOM 695 C CA . MET A 1 90 ? 14.057 2.296 -12.917 1.00 81.94 90 MET A CA 1
ATOM 696 C C . MET A 1 90 ? 15.153 3.351 -13.113 1.00 81.94 90 MET A C 1
ATOM 698 O O . MET A 1 90 ? 15.420 3.753 -14.250 1.00 81.94 90 MET A O 1
ATOM 702 N N . PHE A 1 91 ? 15.844 3.741 -12.035 1.00 80.19 91 PHE A N 1
ATOM 703 C CA . PHE A 1 91 ? 16.993 4.647 -12.114 1.00 80.19 91 PHE A CA 1
ATOM 704 C C . PHE A 1 91 ? 18.146 4.068 -12.940 1.00 80.19 91 PHE A C 1
ATOM 706 O O . PHE A 1 91 ? 18.779 4.786 -13.711 1.00 80.19 91 PHE A O 1
ATOM 713 N N . SER A 1 92 ? 18.388 2.764 -12.829 1.00 80.62 92 SER A N 1
ATOM 714 C CA . SER A 1 92 ? 19.493 2.085 -13.514 1.00 80.62 92 SER A CA 1
ATOM 715 C C . SER A 1 92 ? 19.230 1.856 -15.008 1.00 80.62 92 SER A C 1
ATOM 717 O O . SER A 1 92 ? 20.167 1.762 -15.795 1.00 80.62 92 SER A O 1
ATOM 719 N N . VAL A 1 93 ? 17.959 1.791 -15.419 1.00 79.50 93 VAL A N 1
ATOM 720 C CA . VAL A 1 93 ? 17.545 1.573 -16.820 1.00 79.50 93 VAL A CA 1
ATOM 721 C C . VAL A 1 93 ? 17.443 2.898 -17.602 1.00 79.50 93 VAL A C 1
ATOM 723 O O . VAL A 1 93 ? 17.091 2.910 -18.778 1.00 79.50 93 VAL A O 1
ATOM 726 N N . GLY A 1 94 ? 17.805 4.028 -16.981 1.00 64.81 94 GLY A N 1
ATOM 727 C CA . GLY A 1 94 ? 17.949 5.325 -17.653 1.00 64.81 94 GLY A CA 1
ATOM 728 C C . GLY A 1 94 ? 16.649 6.114 -17.830 1.00 64.81 94 GLY A C 1
ATOM 729 O O . GLY A 1 94 ? 16.605 7.056 -18.615 1.00 64.81 94 GLY A O 1
ATOM 730 N N . SER A 1 95 ? 15.585 5.767 -17.101 1.00 57.69 95 SER A N 1
ATOM 731 C CA . SER A 1 95 ? 14.261 6.400 -17.233 1.00 57.69 95 SER A CA 1
ATOM 732 C C . SER A 1 95 ? 14.087 7.611 -16.301 1.00 57.69 95 SER A C 1
ATOM 734 O O . SER A 1 95 ? 13.112 7.704 -15.559 1.00 57.69 95 SER A O 1
ATOM 736 N N . PHE A 1 96 ? 15.043 8.548 -16.299 1.00 58.09 96 PHE A N 1
ATOM 737 C CA . PHE A 1 96 ? 15.000 9.720 -15.417 1.00 58.09 96 PHE A CA 1
ATOM 738 C C . PHE A 1 96 ? 14.168 10.851 -16.037 1.00 58.09 96 PHE A C 1
ATOM 740 O O . PHE A 1 96 ? 14.624 11.587 -16.909 1.00 58.09 96 PHE A O 1
ATOM 747 N N . THR A 1 97 ? 12.931 11.002 -15.570 1.00 65.06 97 THR A N 1
ATOM 748 C CA . THR A 1 97 ? 12.050 12.126 -15.920 1.00 65.06 97 THR A CA 1
ATOM 749 C C . THR A 1 97 ? 11.460 12.736 -14.647 1.00 65.06 97 THR A C 1
ATOM 751 O O . THR A 1 97 ? 11.465 12.105 -13.593 1.00 65.06 97 THR A O 1
ATOM 754 N N . ILE A 1 98 ? 10.926 13.962 -14.721 1.00 67.94 98 ILE A N 1
ATOM 755 C CA . ILE A 1 98 ? 10.198 14.611 -13.606 1.00 67.94 98 ILE A CA 1
ATOM 756 C C . ILE A 1 98 ? 9.087 13.695 -13.051 1.00 67.94 98 ILE A C 1
ATOM 758 O O . ILE A 1 98 ? 8.814 13.696 -11.852 1.00 67.94 98 ILE A O 1
ATOM 762 N N . LEU A 1 99 ? 8.506 12.858 -13.915 1.00 66.12 99 LEU A N 1
ATOM 763 C CA . LEU A 1 99 ? 7.547 11.816 -13.553 1.00 66.12 99 LEU A CA 1
ATOM 764 C C . LEU A 1 99 ? 8.120 10.780 -12.572 1.00 66.12 99 LEU A C 1
ATOM 766 O O . LEU A 1 99 ? 7.437 10.447 -11.610 1.00 66.12 99 LEU A O 1
ATOM 770 N N . GLY A 1 100 ? 9.377 10.357 -12.731 1.00 69.06 100 GLY A N 1
ATOM 771 C CA . GLY A 1 100 ? 10.015 9.384 -11.833 1.00 69.06 100 GLY A CA 1
ATOM 772 C C . GLY A 1 100 ? 10.217 9.906 -10.404 1.00 69.06 100 GLY A C 1
ATOM 773 O O . GLY A 1 100 ? 10.088 9.157 -9.439 1.00 69.06 100 GLY A O 1
ATOM 774 N N . PHE A 1 101 ? 10.456 11.212 -10.226 1.00 73.06 101 PHE A N 1
ATOM 775 C CA . PHE A 1 101 ? 10.500 11.815 -8.885 1.00 73.06 101 PHE A CA 1
ATOM 776 C C . PHE A 1 101 ? 9.121 11.885 -8.225 1.00 73.06 101 PHE A C 1
ATOM 778 O O . PHE A 1 101 ? 9.000 11.646 -7.021 1.00 73.06 101 PHE A O 1
ATOM 785 N N . ALA A 1 102 ? 8.086 12.224 -8.997 1.00 75.12 102 ALA A N 1
ATOM 786 C CA . ALA A 1 102 ? 6.716 12.251 -8.495 1.00 75.12 102 ALA A CA 1
ATOM 787 C C . ALA A 1 102 ? 6.253 10.845 -8.079 1.00 75.12 102 ALA A C 1
ATOM 789 O O . ALA A 1 102 ? 5.649 10.674 -7.020 1.00 75.12 102 ALA A O 1
ATOM 790 N N . GLU A 1 103 ? 6.605 9.841 -8.878 1.00 73.88 103 GLU A N 1
ATOM 791 C CA . GLU A 1 103 ? 6.355 8.428 -8.611 1.00 73.88 103 GLU A CA 1
ATOM 792 C C . GLU A 1 103 ? 7.081 7.947 -7.348 1.00 73.88 103 GLU A C 1
ATOM 794 O O . GLU A 1 103 ? 6.455 7.389 -6.444 1.00 73.88 103 GLU A O 1
ATOM 799 N N . PHE A 1 104 ? 8.370 8.279 -7.210 1.00 78.44 104 PHE A N 1
ATOM 800 C CA . PHE A 1 104 ? 9.139 8.000 -5.999 1.00 78.44 104 PHE A CA 1
ATOM 801 C C . PHE A 1 104 ? 8.475 8.574 -4.742 1.00 78.44 104 PHE A C 1
ATOM 803 O O . PHE A 1 104 ? 8.291 7.867 -3.749 1.00 78.44 104 PHE A O 1
ATOM 810 N N . ALA A 1 105 ? 8.088 9.852 -4.780 1.00 81.31 105 ALA A N 1
ATOM 811 C CA . ALA A 1 105 ? 7.451 10.516 -3.648 1.00 81.31 105 ALA A CA 1
ATOM 812 C C . ALA A 1 105 ? 6.101 9.871 -3.288 1.00 81.31 105 ALA A C 1
ATOM 814 O O . ALA A 1 105 ? 5.806 9.672 -2.105 1.00 81.31 105 ALA A O 1
ATOM 815 N N . ALA A 1 106 ? 5.302 9.503 -4.294 1.00 82.69 106 ALA A N 1
ATOM 816 C CA . ALA A 1 106 ? 4.029 8.823 -4.094 1.00 82.69 106 ALA A CA 1
ATOM 817 C C . ALA A 1 106 ? 4.221 7.446 -3.439 1.00 82.69 106 ALA A C 1
ATOM 819 O O . ALA A 1 106 ? 3.563 7.145 -2.440 1.00 82.69 106 ALA A O 1
ATOM 820 N N . PHE A 1 107 ? 5.157 6.630 -3.929 1.00 82.88 107 PHE A N 1
ATOM 821 C CA . PHE A 1 107 ? 5.384 5.289 -3.389 1.00 82.88 107 PHE A CA 1
ATOM 822 C C . PHE A 1 107 ? 6.072 5.286 -2.027 1.00 82.88 107 PHE A C 1
ATOM 824 O O . PHE A 1 107 ? 5.701 4.488 -1.164 1.00 82.88 107 PHE A O 1
ATOM 831 N N . ALA A 1 108 ? 6.986 6.223 -1.773 1.00 83.56 108 ALA A N 1
ATOM 832 C CA . ALA A 1 108 ? 7.544 6.428 -0.440 1.00 83.56 108 ALA A CA 1
ATOM 833 C C . ALA A 1 108 ? 6.441 6.786 0.572 1.00 83.56 108 ALA A C 1
ATOM 835 O O . ALA A 1 108 ? 6.395 6.231 1.675 1.00 83.56 108 ALA A O 1
ATOM 836 N N . TRP A 1 109 ? 5.503 7.659 0.184 1.00 87.69 109 TRP A N 1
ATOM 837 C CA . TRP A 1 109 ? 4.341 7.978 1.012 1.00 87.69 109 TRP A CA 1
ATOM 838 C C . TRP A 1 109 ? 3.465 6.744 1.264 1.00 87.69 109 TRP A C 1
ATOM 840 O O . TRP A 1 109 ? 3.119 6.480 2.418 1.00 87.69 109 TRP A O 1
ATOM 850 N N . VAL A 1 110 ? 3.155 5.953 0.229 1.00 86.25 110 VAL A N 1
ATOM 851 C CA . VAL A 1 110 ? 2.356 4.719 0.354 1.00 86.25 110 VAL A CA 1
ATOM 852 C C . VAL A 1 110 ? 3.019 3.717 1.299 1.00 86.25 110 VAL A C 1
ATOM 854 O O . VAL A 1 110 ? 2.352 3.202 2.198 1.00 86.25 110 VAL A O 1
ATOM 857 N N . ALA A 1 111 ? 4.324 3.474 1.157 1.00 83.62 111 ALA A N 1
ATOM 858 C CA . ALA A 1 111 ? 5.058 2.527 1.993 1.00 83.62 111 ALA A CA 1
ATOM 859 C C . ALA A 1 111 ? 4.980 2.914 3.480 1.00 83.62 111 ALA A C 1
ATOM 861 O O . ALA A 1 111 ? 4.530 2.121 4.312 1.00 83.62 111 ALA A O 1
ATOM 862 N N . VAL A 1 112 ? 5.315 4.167 3.809 1.00 86.12 112 VAL A N 1
ATOM 863 C CA . VAL A 1 112 ? 5.274 4.678 5.190 1.00 86.12 112 VAL A CA 1
ATOM 864 C C . VAL A 1 112 ? 3.850 4.678 5.740 1.00 86.12 112 VAL A C 1
ATOM 866 O O . VAL A 1 112 ? 3.615 4.323 6.901 1.00 86.12 112 VAL A O 1
ATOM 869 N N . ARG A 1 113 ? 2.880 5.101 4.925 1.00 87.94 113 ARG A N 1
ATOM 870 C CA . ARG A 1 113 ? 1.499 5.252 5.370 1.00 87.94 113 ARG A CA 1
ATOM 871 C C . ARG A 1 113 ? 0.809 3.905 5.557 1.00 87.94 113 ARG A C 1
ATOM 873 O O . ARG A 1 113 ? 0.065 3.771 6.526 1.00 87.94 113 ARG A O 1
ATOM 880 N N . SER A 1 114 ? 1.096 2.909 4.717 1.00 85.31 114 SER A N 1
ATOM 881 C CA . SER A 1 114 ? 0.534 1.559 4.861 1.00 85.31 114 SER A CA 1
ATOM 882 C C . SER A 1 114 ? 0.954 0.925 6.185 1.00 85.31 114 SER A C 1
ATOM 884 O O . SER A 1 114 ? 0.099 0.460 6.938 1.00 85.31 114 SER A O 1
ATOM 886 N N . PHE A 1 115 ? 2.235 1.035 6.548 1.00 85.38 115 PHE A N 1
ATOM 887 C CA . PHE A 1 115 ? 2.747 0.510 7.810 1.00 85.38 115 PHE A CA 1
ATOM 888 C C . PHE A 1 115 ? 2.087 1.186 9.019 1.00 85.38 115 PHE A C 1
ATOM 890 O O . PHE A 1 115 ? 1.588 0.516 9.926 1.00 85.38 115 PHE A O 1
ATOM 897 N N . LYS A 1 116 ? 2.017 2.526 9.016 1.00 88.75 116 LYS A N 1
ATOM 898 C CA . LYS A 1 116 ? 1.359 3.287 10.093 1.00 88.75 116 LYS A CA 1
ATOM 899 C C . LYS A 1 116 ? -0.126 2.947 10.218 1.00 88.75 116 LYS A C 1
ATOM 901 O O . LYS A 1 116 ? -0.613 2.800 11.335 1.00 88.75 116 LYS A O 1
ATOM 906 N N . ASN A 1 117 ? -0.834 2.800 9.101 1.00 88.94 117 ASN A N 1
ATOM 907 C CA . ASN A 1 117 ? -2.260 2.490 9.114 1.00 88.94 117 ASN A CA 1
ATOM 908 C C . ASN A 1 117 ? -2.554 1.077 9.597 1.00 88.94 117 ASN A C 1
ATOM 910 O O . ASN A 1 117 ? -3.498 0.901 10.358 1.00 88.94 117 ASN A O 1
ATOM 914 N N . ILE A 1 118 ? -1.751 0.087 9.204 1.00 88.94 118 ILE A N 1
ATOM 915 C CA . ILE A 1 118 ? -1.916 -1.289 9.683 1.00 88.94 118 ILE A CA 1
ATOM 916 C C . ILE A 1 118 ? -1.692 -1.354 11.196 1.00 88.94 118 ILE A C 1
ATOM 918 O O . ILE A 1 118 ? -2.488 -1.964 11.905 1.00 88.94 118 ILE A O 1
ATOM 922 N N . ASN A 1 119 ? -0.661 -0.679 11.711 1.00 87.94 119 ASN A N 1
ATOM 923 C CA . ASN A 1 119 ? -0.411 -0.646 13.153 1.00 87.94 119 ASN A CA 1
ATOM 924 C C . ASN A 1 119 ? -1.520 0.090 13.912 1.00 87.94 119 ASN A C 1
ATOM 926 O O . ASN A 1 119 ? -1.964 -0.393 14.949 1.00 87.94 119 ASN A O 1
ATOM 930 N N . MET A 1 120 ? -2.011 1.215 13.382 1.00 89.00 120 MET A N 1
ATOM 931 C CA . MET A 1 120 ? -3.144 1.927 13.980 1.00 89.00 120 MET A CA 1
ATOM 932 C C . MET A 1 120 ? -4.420 1.079 13.957 1.00 89.00 120 MET A C 1
ATOM 934 O O . MET A 1 120 ? -5.166 1.066 14.927 1.00 89.00 120 MET A O 1
ATOM 938 N N . TYR A 1 121 ? -4.662 0.335 12.876 1.00 89.62 121 TYR A N 1
ATOM 939 C CA . TYR A 1 121 ? -5.801 -0.574 12.777 1.00 89.62 121 TYR A CA 1
ATOM 940 C C . TYR A 1 121 ? -5.734 -1.674 13.842 1.00 89.62 121 TYR A C 1
ATOM 942 O O . TYR A 1 121 ? -6.709 -1.878 14.553 1.00 89.62 121 TYR A O 1
ATOM 950 N N . ARG A 1 122 ? -4.568 -2.309 14.023 1.00 88.00 122 ARG A N 1
ATOM 951 C CA . ARG A 1 122 ? -4.354 -3.312 15.081 1.00 88.00 122 ARG A CA 1
ATOM 952 C C . ARG A 1 122 ? -4.477 -2.735 16.488 1.00 88.00 122 ARG A C 1
ATOM 954 O O . ARG A 1 122 ? -4.951 -3.413 17.389 1.00 88.00 122 ARG A O 1
ATOM 961 N N . TRP A 1 123 ? -4.054 -1.489 16.687 1.00 89.19 123 TRP A N 1
ATOM 962 C CA . TRP A 1 123 ? -4.267 -0.802 17.959 1.00 89.19 123 TRP A CA 1
ATOM 963 C C . TRP A 1 123 ? -5.761 -0.565 18.219 1.00 89.19 123 TRP A C 1
ATOM 965 O O . TRP A 1 123 ? -6.230 -0.827 19.321 1.00 89.19 123 TRP A O 1
ATOM 975 N N . LEU A 1 124 ? -6.520 -0.147 17.199 1.00 88.50 124 LEU A N 1
ATOM 976 C CA . LEU A 1 124 ? -7.976 0.014 17.278 1.00 88.50 124 LEU A CA 1
ATOM 977 C C . LEU A 1 124 ? -8.710 -1.316 17.502 1.00 88.50 124 LEU A C 1
ATOM 979 O O . LEU A 1 124 ? -9.723 -1.313 18.190 1.00 88.50 124 LEU A O 1
ATOM 983 N N . GLU A 1 125 ? -8.212 -2.437 16.970 1.00 86.69 125 GLU A N 1
ATOM 984 C CA . GLU A 1 125 ? -8.758 -3.781 17.242 1.00 86.69 125 GLU A CA 1
ATOM 985 C C . GLU A 1 125 ? -8.692 -4.156 18.729 1.00 86.69 125 GLU A C 1
ATOM 987 O O . GLU A 1 125 ? -9.527 -4.919 19.205 1.00 86.69 125 GLU A O 1
ATOM 992 N N . GLN A 1 126 ? -7.719 -3.619 19.472 1.00 87.31 126 GLN A N 1
ATOM 993 C CA . GLN A 1 126 ? -7.581 -3.841 20.915 1.00 87.31 126 GLN A CA 1
ATOM 994 C C . GLN A 1 126 ? -8.495 -2.928 21.749 1.00 87.31 126 GLN A C 1
ATOM 996 O O . GLN A 1 126 ? -8.586 -3.108 22.962 1.00 87.31 126 GLN A O 1
ATOM 1001 N N . GLN A 1 127 ? -9.147 -1.940 21.125 1.00 84.44 127 GLN A N 1
ATOM 1002 C CA . GLN A 1 127 ? -10.037 -1.000 21.803 1.00 84.44 127 GLN A CA 1
ATOM 1003 C C . GLN A 1 127 ? -11.464 -1.550 21.900 1.00 84.44 127 GLN A C 1
ATOM 1005 O O . GLN A 1 127 ? -11.979 -2.211 20.996 1.00 84.44 127 GLN A O 1
ATOM 1010 N N . GLU A 1 128 ? -12.140 -1.214 22.995 1.00 74.12 128 GLU A N 1
ATOM 1011 C CA . GLU A 1 128 ? -13.525 -1.614 23.234 1.00 74.12 128 GLU A CA 1
ATOM 1012 C C . GLU A 1 128 ? -14.474 -0.950 22.215 1.00 74.12 128 GLU A C 1
ATOM 1014 O O .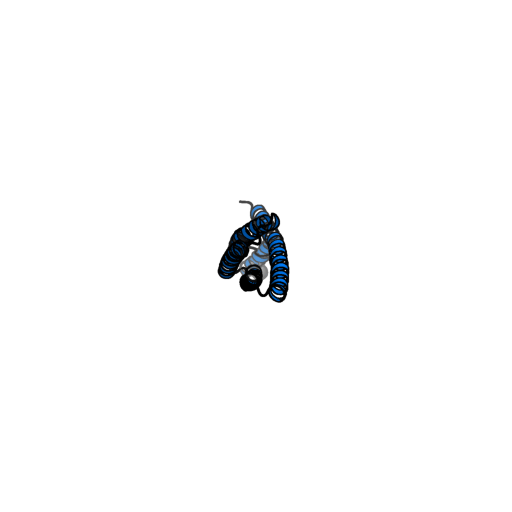 GLU A 1 128 ? -14.352 0.240 21.913 1.00 74.12 128 GLU A O 1
ATOM 1019 N N . GLY A 1 129 ? -15.431 -1.713 21.677 1.00 73.00 129 GLY A N 1
ATOM 1020 C CA . GLY A 1 129 ? -16.410 -1.223 20.698 1.00 73.00 129 GLY A CA 1
ATOM 1021 C C . GLY A 1 129 ? -15.960 -1.284 19.232 1.00 73.00 129 GLY A C 1
ATOM 1022 O O . GLY A 1 129 ? -16.714 -0.871 18.350 1.00 73.00 129 GLY A O 1
ATOM 1023 N N . PHE A 1 130 ? -14.770 -1.808 18.928 1.00 83.00 130 PHE A N 1
ATOM 1024 C CA . PHE A 1 130 ? -14.357 -2.086 17.550 1.00 83.00 130 PHE A CA 1
ATOM 1025 C C . PHE A 1 130 ? -15.343 -3.043 16.842 1.00 83.00 130 PHE A C 1
ATOM 1027 O O . PHE A 1 130 ? -15.825 -3.987 17.467 1.00 83.00 130 PHE A O 1
ATOM 1034 N N . PRO A 1 131 ? -15.633 -2.874 15.533 1.00 76.69 131 PRO A N 1
ATOM 1035 C CA . PRO A 1 131 ? -15.106 -1.863 14.604 1.00 76.69 131 PRO A CA 1
ATOM 1036 C C . PRO A 1 131 ? -15.948 -0.580 14.492 1.00 76.69 131 PRO A C 1
ATOM 1038 O O . PRO A 1 131 ? -15.556 0.340 13.768 1.00 76.69 131 PRO A O 1
ATOM 1041 N N . TYR A 1 132 ? -17.114 -0.518 15.142 1.00 76.62 132 TYR A N 1
ATOM 1042 C CA . TYR A 1 132 ? -18.111 0.541 14.926 1.00 76.62 132 TYR A CA 1
ATOM 1043 C C . TYR A 1 132 ? -17.998 1.704 15.923 1.00 76.62 132 TYR A C 1
ATOM 1045 O O . TYR A 1 132 ? -18.383 2.834 15.606 1.00 76.62 132 TYR A O 1
ATOM 1053 N N . PHE A 1 133 ? -17.403 1.450 17.090 1.00 76.31 133 PHE A N 1
ATOM 1054 C CA . PHE A 1 133 ? -17.238 2.383 18.203 1.00 76.31 133 PHE A CA 1
ATOM 1055 C C . PHE A 1 133 ? -18.553 3.097 18.510 1.00 76.31 133 PHE A C 1
ATOM 1057 O O . PHE A 1 133 ? -18.645 4.325 18.427 1.00 76.31 133 PHE A O 1
ATOM 1064 N N . GLU A 1 134 ? -19.608 2.328 18.788 1.00 72.88 134 GLU A N 1
ATOM 1065 C CA . GLU A 1 134 ? -20.945 2.840 19.092 1.00 72.88 134 GLU A CA 1
ATOM 1066 C C . GLU A 1 134 ? -21.234 2.819 20.600 1.00 72.88 134 GLU A C 1
ATOM 1068 O O . GLU A 1 134 ? -21.304 1.741 21.189 1.00 72.88 134 GLU A O 1
ATOM 1073 N N . PRO A 1 135 ? -21.464 3.986 21.235 1.00 65.62 135 PRO A N 1
ATOM 1074 C CA . PRO A 1 135 ? -21.751 4.040 22.669 1.00 65.62 135 PRO A CA 1
ATOM 1075 C C . PRO A 1 135 ? -23.065 3.323 23.021 1.00 65.62 135 PRO A C 1
ATOM 1077 O O . PRO A 1 135 ? -23.132 2.617 24.022 1.00 65.62 135 PRO A O 1
ATOM 1080 N N . LYS A 1 136 ? -24.072 3.392 22.136 1.00 66.56 136 LYS A N 1
ATOM 1081 C CA . LYS A 1 136 ? -25.351 2.674 22.293 1.00 66.56 136 LYS A CA 1
ATOM 1082 C C . LYS A 1 136 ? -25.200 1.152 22.306 1.00 66.56 136 LYS A C 1
ATOM 1084 O O . LYS A 1 136 ? -26.003 0.466 22.928 1.00 66.56 136 LYS A O 1
ATOM 1089 N N . GLN A 1 137 ? -24.190 0.619 21.620 1.00 63.09 137 GLN A N 1
ATOM 1090 C CA . GLN A 1 137 ? -23.928 -0.819 21.582 1.00 63.09 137 GLN A CA 1
ATOM 1091 C C . GLN A 1 137 ? -23.347 -1.290 22.918 1.00 63.09 137 GLN A C 1
ATOM 1093 O O . GLN A 1 137 ? -23.811 -2.277 23.476 1.00 63.09 137 GLN A O 1
ATOM 1098 N N . LYS A 1 138 ? -22.437 -0.496 23.496 1.00 64.50 138 LYS A N 1
ATOM 1099 C CA . LYS A 1 138 ? -21.906 -0.720 24.846 1.00 64.50 138 LYS A CA 1
ATOM 1100 C C . LYS A 1 138 ? -22.987 -0.611 25.922 1.00 64.50 138 LYS A C 1
ATOM 1102 O O . LYS A 1 138 ? -23.011 -1.421 26.842 1.00 64.50 138 LYS A O 1
ATOM 1107 N N . GLU A 1 139 ? -23.896 0.359 25.814 1.00 62.66 139 GLU A N 1
ATOM 1108 C CA . GLU A 1 139 ? -25.066 0.432 26.702 1.00 62.66 139 GLU A CA 1
ATOM 1109 C C . GLU A 1 139 ? -25.935 -0.825 26.596 1.00 62.66 139 GLU A C 1
ATOM 1111 O O . GLU A 1 139 ? -26.359 -1.362 27.618 1.00 62.66 139 GLU A O 1
ATOM 1116 N N . TYR A 1 140 ? -26.167 -1.331 25.383 1.00 60.94 140 TYR A N 1
ATOM 1117 C CA . TYR A 1 140 ? -26.902 -2.577 25.168 1.00 60.94 140 TYR A CA 1
ATOM 1118 C C . TYR A 1 140 ? -26.202 -3.794 25.788 1.00 60.94 140 TYR A C 1
ATOM 1120 O O . TYR A 1 140 ? -26.853 -4.581 26.477 1.00 60.94 140 TYR A O 1
ATOM 1128 N N . ASP A 1 141 ? -24.890 -3.934 25.596 1.00 65.94 141 ASP A N 1
ATOM 1129 C CA . ASP A 1 141 ? -24.111 -5.051 26.139 1.00 65.94 141 ASP A CA 1
ATOM 1130 C C . ASP A 1 141 ? -24.014 -4.992 27.670 1.00 65.94 141 ASP A C 1
ATOM 1132 O O . ASP A 1 141 ? -24.214 -6.005 28.342 1.00 65.94 141 ASP A O 1
ATOM 1136 N N . ASN A 1 142 ? -23.821 -3.801 28.245 1.00 67.00 142 ASN A N 1
ATOM 1137 C CA . ASN A 1 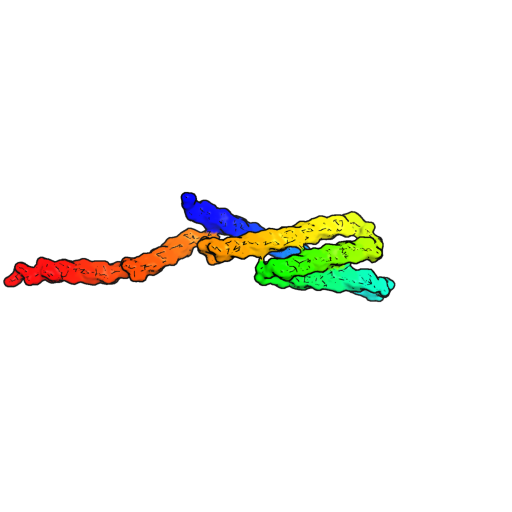142 ? -23.864 -3.601 29.695 1.00 67.00 142 ASN A CA 1
ATOM 1138 C C . ASN A 1 142 ? -25.247 -3.913 30.270 1.00 67.00 142 ASN A C 1
ATOM 1140 O O . ASN A 1 142 ? -25.341 -4.580 31.298 1.00 67.00 142 ASN A O 1
ATOM 1144 N N . ASN A 1 143 ? -26.322 -3.479 29.609 1.00 63.56 143 ASN A N 1
ATOM 1145 C CA . ASN A 1 143 ? -27.683 -3.806 30.032 1.00 63.56 143 ASN A CA 1
ATOM 1146 C C . ASN A 1 143 ? -27.952 -5.315 29.959 1.00 63.56 143 ASN A C 1
ATOM 1148 O O . ASN A 1 143 ? -28.619 -5.856 30.838 1.00 63.56 143 ASN A O 1
ATOM 1152 N N . ARG A 1 144 ? -27.400 -6.015 28.962 1.00 65.06 144 ARG A N 1
ATOM 1153 C CA . ARG A 1 144 ? -27.506 -7.474 28.834 1.00 65.06 144 ARG A CA 1
ATOM 1154 C C . ARG A 1 144 ? -26.711 -8.219 29.911 1.00 65.06 144 ARG A C 1
ATOM 1156 O O . ARG A 1 144 ? -27.249 -9.133 30.528 1.00 65.06 144 ARG A O 1
ATOM 1163 N N . ALA A 1 145 ? -25.472 -7.815 30.180 1.00 63.50 145 ALA A N 1
ATOM 1164 C CA . ALA A 1 145 ? -24.665 -8.395 31.255 1.00 63.50 145 ALA A CA 1
ATOM 1165 C C . ALA A 1 145 ? -25.313 -8.154 32.629 1.00 63.50 145 ALA A C 1
ATOM 1167 O O . ALA A 1 145 ? -25.411 -9.061 33.455 1.00 63.50 145 ALA A O 1
ATOM 1168 N N . GLN A 1 146 ? -25.848 -6.949 32.850 1.00 59.53 146 GLN A N 1
ATOM 1169 C CA . GLN A 1 146 ? -26.606 -6.629 34.057 1.00 59.53 146 GLN A CA 1
ATOM 1170 C C . GLN A 1 146 ? -27.929 -7.394 34.147 1.00 59.53 146 GLN A C 1
ATOM 1172 O O . GLN A 1 146 ? -28.365 -7.670 35.257 1.00 59.53 146 GLN A O 1
ATOM 1177 N N . TRP A 1 147 ? -28.558 -7.779 33.035 1.00 54.59 147 TRP A N 1
ATOM 1178 C CA . TRP A 1 147 ? -29.729 -8.665 33.040 1.00 54.59 147 TRP A CA 1
ATOM 1179 C C . TRP A 1 147 ? -29.409 -10.066 33.574 1.00 54.59 147 TRP A C 1
ATOM 1181 O O . TRP A 1 147 ? -30.235 -10.655 34.269 1.00 54.59 147 TRP A O 1
ATOM 1191 N N . GLU A 1 148 ? -28.212 -10.590 33.299 1.00 58.66 148 GLU A N 1
ATOM 1192 C CA . GLU A 1 148 ? -27.762 -11.874 33.852 1.00 58.66 148 GLU A CA 1
ATOM 1193 C C . GLU A 1 148 ? -27.459 -11.776 35.358 1.00 58.66 148 GLU A C 1
ATOM 1195 O O . GLU A 1 148 ? -27.717 -12.723 36.098 1.00 58.66 148 GLU A O 1
ATOM 1200 N N . THR A 1 149 ? -26.984 -10.621 35.846 1.00 58.72 149 THR A N 1
ATOM 1201 C CA . THR A 1 149 ? -26.657 -10.418 37.275 1.00 58.72 149 THR A CA 1
ATOM 1202 C C . THR A 1 149 ? -27.840 -9.931 38.122 1.00 58.72 149 THR A C 1
ATOM 1204 O O . THR A 1 149 ? -27.974 -10.281 39.292 1.00 58.72 149 THR A O 1
ATOM 1207 N N . LYS A 1 150 ? -28.714 -9.110 37.543 1.00 54.41 150 LYS A N 1
ATOM 1208 C CA . LYS A 1 150 ? -29.952 -8.590 38.126 1.00 54.41 150 LYS A CA 1
ATOM 1209 C C . LYS A 1 150 ? -31.095 -9.060 37.252 1.00 54.41 150 LYS A C 1
ATOM 1211 O O . LYS A 1 150 ? -31.688 -8.279 36.519 1.00 54.41 150 LYS A O 1
ATOM 1216 N N . ASN A 1 151 ? -31.404 -10.346 37.331 1.00 58.69 151 ASN A N 1
ATOM 1217 C CA . ASN A 1 151 ? -32.555 -10.878 36.629 1.00 58.69 151 ASN A CA 1
ATOM 1218 C C . ASN A 1 151 ? -33.820 -10.238 37.248 1.00 58.69 151 ASN A C 1
ATOM 1220 O O . ASN A 1 151 ? -34.151 -10.537 38.402 1.00 58.69 151 ASN A O 1
ATOM 1224 N N . PRO A 1 152 ? -34.525 -9.327 36.549 1.00 57.62 152 PRO A N 1
ATOM 1225 C CA . PRO A 1 152 ? -35.632 -8.570 37.139 1.00 57.62 152 PRO A CA 1
ATOM 1226 C C . PRO A 1 152 ? -36.802 -9.488 37.517 1.00 57.62 152 PRO A C 1
ATOM 1228 O O . PRO A 1 152 ? -37.597 -9.166 38.400 1.00 57.62 152 PRO A O 1
ATOM 1231 N N . TYR A 1 153 ? -36.877 -10.671 36.899 1.00 59.34 153 TYR A N 1
ATOM 1232 C CA . TYR A 1 153 ? -37.790 -11.738 37.293 1.00 59.34 153 TYR A CA 1
ATOM 1233 C C . TYR A 1 153 ? -37.428 -12.363 38.641 1.00 59.34 153 TYR A C 1
ATOM 1235 O O . TYR A 1 153 ? -38.326 -12.611 39.439 1.00 59.34 153 TYR A O 1
ATOM 1243 N N . ALA A 1 154 ? -36.142 -12.575 38.933 1.00 62.00 154 ALA A N 1
ATOM 1244 C CA . ALA A 1 154 ? -35.709 -13.115 40.221 1.00 62.00 154 ALA A CA 1
ATOM 1245 C C . ALA A 1 154 ? -35.967 -12.117 41.360 1.00 62.00 154 ALA A C 1
ATOM 1247 O O . ALA A 1 154 ? -36.456 -12.514 42.414 1.00 62.00 154 ALA A O 1
ATOM 1248 N N . GLN A 1 155 ? -35.740 -10.817 41.129 1.00 62.88 155 GLN A N 1
ATOM 1249 C CA . GLN A 1 155 ? -36.097 -9.771 42.096 1.00 62.88 155 GLN A CA 1
ATOM 1250 C C . GLN A 1 155 ? -37.610 -9.683 42.326 1.00 62.88 155 GLN A C 1
ATOM 1252 O O . GLN A 1 155 ? -38.045 -9.704 43.473 1.00 62.88 155 GLN A O 1
ATOM 1257 N N . LYS A 1 156 ? -38.428 -9.680 41.265 1.00 67.06 156 LYS A N 1
ATOM 1258 C CA . LYS A 1 156 ? -39.894 -9.662 41.413 1.00 67.06 156 LYS A CA 1
ATOM 1259 C C . LYS A 1 156 ? -40.448 -10.934 42.058 1.00 67.06 156 LYS A C 1
ATOM 1261 O O . LYS A 1 156 ? -41.438 -10.857 42.776 1.00 67.06 156 LYS A O 1
ATOM 1266 N N . MET A 1 157 ? -39.846 -12.099 41.815 1.00 65.62 157 MET A N 1
ATOM 1267 C CA . MET A 1 157 ? -40.229 -13.348 42.486 1.00 65.62 157 MET A CA 1
ATOM 1268 C C . MET A 1 157 ? -39.833 -13.335 43.964 1.00 65.62 157 MET A C 1
ATOM 1270 O O . MET A 1 157 ? -40.643 -13.730 44.798 1.00 65.62 157 MET A O 1
ATOM 1274 N N . ALA A 1 158 ? -38.648 -12.815 44.299 1.00 65.75 158 ALA A N 1
ATOM 1275 C CA . ALA A 1 158 ? -38.223 -12.626 45.683 1.00 65.75 158 ALA A CA 1
ATOM 1276 C C . ALA A 1 158 ? -39.126 -11.626 46.429 1.00 65.75 158 ALA A C 1
ATOM 1278 O O . ALA A 1 158 ? -39.535 -11.899 47.552 1.00 65.75 158 ALA A O 1
ATOM 1279 N N . GLU A 1 159 ? -39.511 -10.508 45.804 1.00 67.25 159 GLU A N 1
ATOM 1280 C CA . GLU A 1 159 ? -40.473 -9.551 46.374 1.00 67.25 159 GLU A CA 1
ATOM 1281 C C . GLU A 1 159 ? -41.867 -10.165 46.555 1.00 67.25 159 GLU A C 1
ATOM 1283 O O . GLU A 1 159 ? -42.487 -9.982 47.602 1.00 67.25 159 GLU A O 1
ATOM 1288 N N . ARG A 1 160 ? -42.356 -10.945 45.580 1.00 67.38 160 ARG A N 1
ATOM 1289 C CA . ARG A 1 160 ? -43.634 -11.664 45.714 1.00 67.38 160 ARG A CA 1
ATOM 1290 C C . ARG A 1 160 ? -43.596 -12.706 46.825 1.00 67.38 160 ARG A C 1
ATOM 1292 O O . ARG A 1 160 ? -44.560 -12.790 47.573 1.00 67.38 160 ARG A O 1
ATOM 1299 N N . GLN A 1 161 ? -42.509 -13.466 46.964 1.00 66.06 161 GLN A N 1
ATOM 1300 C CA . GLN A 1 161 ? -42.346 -14.407 48.076 1.00 66.06 161 GLN A CA 1
ATOM 1301 C C . GLN A 1 161 ? -42.309 -13.687 49.424 1.00 66.06 161 GLN A C 1
ATOM 1303 O O . GLN A 1 161 ? -42.986 -14.122 50.348 1.00 66.06 161 GLN A O 1
ATOM 1308 N N . LYS A 1 162 ? -41.593 -12.561 49.523 1.00 66.75 162 LYS A N 1
ATOM 1309 C CA . LYS A 1 162 ? -41.487 -11.773 50.758 1.00 66.75 162 LYS A CA 1
ATOM 1310 C C . LYS A 1 162 ? -42.828 -11.154 51.181 1.00 66.75 162 LYS A C 1
ATOM 1312 O O . LYS A 1 162 ? -43.153 -11.143 52.365 1.00 66.75 162 LYS A O 1
ATOM 1317 N N . ASN A 1 163 ? -43.630 -10.693 50.219 1.00 63.38 163 ASN A N 1
ATOM 1318 C CA . ASN A 1 163 ? -44.976 -10.165 50.472 1.00 63.38 163 ASN A CA 1
ATOM 1319 C C . ASN A 1 163 ? -46.006 -11.280 50.744 1.00 63.38 163 ASN A C 1
ATOM 1321 O O . ASN A 1 163 ? -46.927 -11.090 51.535 1.00 63.38 163 ASN A O 1
ATOM 1325 N N . ALA A 1 164 ? -45.843 -12.460 50.137 1.00 59.34 164 ALA A N 1
ATOM 1326 C CA . ALA A 1 164 ? -46.687 -13.623 50.412 1.00 59.34 164 ALA A CA 1
ATOM 1327 C C . ALA A 1 164 ? -46.429 -14.209 51.811 1.00 59.34 164 ALA A C 1
ATOM 1329 O O . ALA A 1 164 ? -47.370 -14.615 52.483 1.00 59.34 164 ALA A O 1
ATOM 1330 N N . SER A 1 165 ? -45.182 -14.196 52.295 1.00 56.53 165 SER A N 1
ATOM 1331 C CA . SER A 1 165 ? -44.859 -14.630 53.661 1.00 56.53 165 SER A CA 1
ATOM 1332 C C . SER A 1 165 ? -45.360 -13.674 54.749 1.00 56.53 165 SER A C 1
ATOM 1334 O O . SER A 1 165 ? -45.539 -14.106 55.877 1.00 56.53 165 SER A O 1
ATOM 1336 N N . GLY A 1 166 ? -45.603 -12.398 54.426 1.00 53.38 166 GLY A N 1
ATOM 1337 C CA . GLY A 1 166 ? -46.133 -11.409 55.376 1.00 53.38 166 GLY A CA 1
ATOM 1338 C C . GLY A 1 166 ? -47.662 -11.347 55.463 1.00 53.38 166 GLY A C 1
ATOM 1339 O O . GLY A 1 166 ? -48.179 -10.597 56.278 1.00 53.38 166 GLY A O 1
ATOM 1340 N N . SER A 1 167 ? -48.392 -12.096 54.628 1.00 50.12 167 SER A N 1
ATOM 1341 C CA . SER A 1 167 ? -49.870 -12.095 54.586 1.00 50.12 167 SER A CA 1
ATOM 1342 C C . SER A 1 167 ? -50.511 -13.400 55.081 1.00 50.12 167 SER A C 1
ATOM 1344 O O . SER A 1 167 ? -51.727 -13.545 55.023 1.00 50.12 167 SER A O 1
ATOM 1346 N N . MET A 1 168 ? -49.710 -14.339 55.596 1.00 48.19 168 MET A N 1
ATOM 1347 C CA . MET A 1 168 ? -50.165 -15.604 56.201 1.00 48.19 168 MET A CA 1
ATOM 1348 C C . MET A 1 168 ? -50.032 -15.621 57.734 1.00 48.19 168 MET A C 1
ATOM 1350 O O . MET A 1 168 ? -50.005 -16.690 58.333 1.00 48.19 168 MET A O 1
ATOM 1354 N N . GLU A 1 169 ? -49.942 -14.451 58.371 1.00 45.28 169 GLU A N 1
ATOM 1355 C CA . GLU A 1 169 ? -49.909 -14.316 59.839 1.00 45.28 169 GLU A CA 1
ATOM 1356 C C . GLU A 1 169 ? -51.147 -13.580 60.403 1.00 45.28 169 GLU A C 1
ATOM 1358 O O . GLU A 1 169 ? -51.230 -13.358 61.606 1.00 45.28 169 GLU A O 1
ATOM 1363 N N . GLU A 1 170 ? -52.137 -13.242 59.559 1.00 44.28 170 GLU A N 1
ATOM 1364 C CA . GLU A 1 170 ? -53.385 -12.545 59.948 1.00 44.28 170 GLU A CA 1
ATOM 1365 C C . GLU A 1 170 ? -54.685 -13.320 59.608 1.00 44.28 170 GLU A C 1
ATOM 1367 O O . GLU A 1 170 ? -55.724 -12.716 59.333 1.00 44.28 170 GLU A O 1
ATOM 1372 N N . LEU A 1 171 ? -54.668 -14.657 59.639 1.00 37.41 171 LEU A N 1
ATOM 1373 C CA . LEU A 1 171 ? -55.878 -15.503 59.597 1.00 37.41 171 LEU A CA 1
ATOM 1374 C C . LEU A 1 171 ? -55.853 -16.529 60.730 1.00 37.41 171 LEU A C 1
ATOM 1376 O O . LEU A 1 171 ? -56.941 -16.785 61.293 1.00 37.41 171 LEU A O 1
#